Protein AF-A0A9E3B9V1-F1 (afdb_monomer_lite)

Secondary structure (DSSP, 8-state):
------------------------EEEEEETTEEE---S-EEEEEETTEEEEEESSSSSEEEEEE----STT----SEEEEEEE-TTS-EEEE-TT-TT---EEEEE--SSTT-SS-EEEEEEEEEEEEE--SSPPTTPPPPTT-S-SS-PEEEEEEEEEE-

Structure (mmCIF, N/CA/C/O backbone):
data_AF-A0A9E3B9V1-F1
#
_entry.id   AF-A0A9E3B9V1-F1
#
loop_
_atom_site.group_PDB
_atom_site.id
_atom_site.type_symbol
_atom_site.label_atom_id
_atom_site.label_alt_id
_atom_site.label_comp_id
_atom_site.label_asym_id
_atom_site.label_entity_id
_atom_site.label_seq_id
_atom_site.pdbx_PDB_ins_code
_atom_site.Cartn_x
_atom_site.Cartn_y
_atom_site.Cartn_z
_atom_site.occupancy
_atom_site.B_iso_or_equiv
_atom_site.auth_seq_id
_atom_site.auth_comp_id
_atom_site.auth_asym_id
_atom_site.auth_atom_id
_atom_site.pdbx_PDB_model_num
ATOM 1 N N . MET A 1 1 ? 15.217 -74.408 9.617 1.00 38.72 1 MET A N 1
ATOM 2 C CA . MET A 1 1 ? 15.438 -73.005 10.036 1.00 38.72 1 MET A CA 1
ATOM 3 C C . MET A 1 1 ? 15.925 -72.216 8.822 1.00 38.72 1 MET A C 1
ATOM 5 O O . MET A 1 1 ? 17.067 -72.393 8.426 1.00 38.72 1 MET A O 1
ATOM 9 N N . LYS A 1 2 ? 15.053 -71.444 8.160 1.00 37.12 2 LYS A N 1
ATOM 10 C CA . LYS A 1 2 ? 15.403 -70.597 7.002 1.00 37.12 2 LYS A CA 1
ATOM 11 C C . LYS A 1 2 ? 15.385 -69.138 7.465 1.00 37.12 2 LYS A C 1
ATOM 13 O O . LYS A 1 2 ? 14.356 -68.678 7.946 1.00 37.12 2 LYS A O 1
ATOM 18 N N . ARG A 1 3 ? 16.528 -68.451 7.385 1.00 41.88 3 ARG A N 1
ATOM 19 C CA . ARG A 1 3 ? 16.660 -67.017 7.682 1.00 41.88 3 ARG A CA 1
ATOM 20 C C . ARG A 1 3 ? 16.348 -66.246 6.399 1.00 41.88 3 ARG A C 1
ATOM 22 O O . ARG A 1 3 ? 17.140 -66.294 5.464 1.00 41.88 3 ARG A O 1
ATOM 29 N N . SER A 1 4 ? 15.192 -65.594 6.343 1.00 41.28 4 SER A N 1
ATOM 30 C CA . SER A 1 4 ? 14.836 -64.695 5.243 1.00 41.28 4 SER A CA 1
ATOM 31 C C . SER A 1 4 ? 15.492 -63.338 5.484 1.00 41.28 4 SER A C 1
ATOM 33 O O . SER A 1 4 ? 15.201 -62.676 6.477 1.00 41.28 4 SER A O 1
ATOM 35 N N . ALA A 1 5 ? 16.410 -62.952 4.600 1.00 45.19 5 ALA A N 1
ATOM 36 C CA . ALA A 1 5 ? 17.001 -61.623 4.584 1.00 45.19 5 ALA A CA 1
ATOM 37 C C . ALA A 1 5 ? 15.991 -60.629 3.993 1.00 45.19 5 ALA A C 1
ATOM 39 O O . ALA A 1 5 ? 15.489 -60.832 2.889 1.00 45.19 5 ALA A O 1
ATOM 40 N N . VAL A 1 6 ? 15.689 -59.567 4.737 1.00 39.94 6 VAL A N 1
ATOM 41 C CA . VAL A 1 6 ? 14.936 -58.415 4.234 1.00 39.94 6 VAL A CA 1
ATOM 42 C C . VAL A 1 6 ? 15.926 -57.523 3.491 1.00 39.94 6 VAL A C 1
ATOM 44 O O . VAL A 1 6 ? 16.864 -57.004 4.092 1.00 39.94 6 VAL A O 1
ATOM 47 N N . VAL A 1 7 ? 15.743 -57.370 2.181 1.00 40.56 7 VAL A N 1
ATOM 48 C CA . VAL A 1 7 ? 16.488 -56.397 1.374 1.00 40.56 7 VAL A CA 1
ATOM 49 C C . VAL A 1 7 ? 15.718 -55.080 1.429 1.00 40.56 7 VAL A C 1
ATOM 51 O O . VAL A 1 7 ? 14.635 -54.967 0.860 1.00 40.56 7 VAL A O 1
ATOM 54 N N . LEU A 1 8 ? 16.259 -54.092 2.146 1.00 35.44 8 LEU A N 1
ATOM 55 C CA . LEU A 1 8 ? 15.789 -52.709 2.088 1.00 35.44 8 LEU A CA 1
ATOM 56 C C . LEU A 1 8 ? 16.240 -52.111 0.747 1.00 35.44 8 LEU A C 1
ATOM 58 O O . LEU A 1 8 ? 17.414 -51.792 0.567 1.00 35.44 8 LEU A O 1
ATOM 62 N N . ALA A 1 9 ? 15.318 -51.976 -0.204 1.00 44.97 9 ALA A N 1
ATOM 63 C CA . ALA A 1 9 ? 15.543 -51.170 -1.396 1.00 44.97 9 ALA A CA 1
ATOM 64 C C . ALA A 1 9 ? 15.347 -49.693 -1.021 1.00 44.97 9 ALA A C 1
ATOM 66 O O . ALA A 1 9 ? 14.230 -49.258 -0.743 1.00 44.97 9 ALA A O 1
ATOM 67 N N . ALA A 1 10 ? 16.438 -48.928 -0.971 1.00 44.25 10 ALA A N 1
ATOM 68 C CA . ALA A 1 10 ? 16.382 -47.482 -0.806 1.00 44.25 1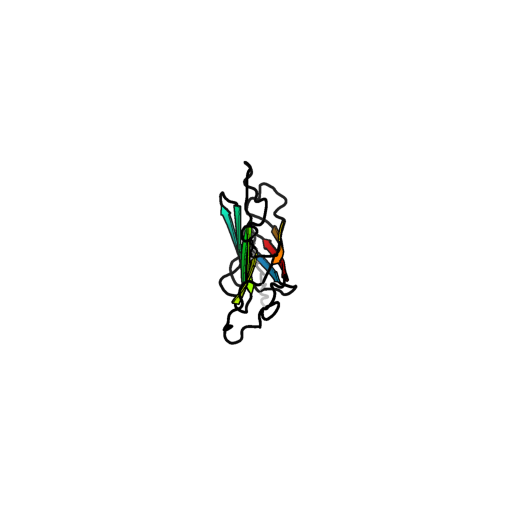0 ALA A CA 1
ATOM 69 C C . ALA A 1 10 ? 15.808 -46.861 -2.088 1.00 44.25 10 ALA A C 1
ATOM 71 O O . ALA A 1 10 ? 16.473 -46.828 -3.122 1.00 44.25 10 ALA A O 1
ATOM 72 N N . ALA A 1 11 ? 14.561 -46.394 -2.030 1.00 45.12 11 ALA A N 1
ATOM 73 C CA . ALA A 1 11 ? 13.989 -45.571 -3.083 1.00 45.12 11 ALA A CA 1
ATOM 74 C C . ALA A 1 11 ? 14.693 -44.209 -3.057 1.00 45.12 11 ALA A C 1
ATOM 76 O O . ALA A 1 11 ? 14.497 -43.410 -2.141 1.00 45.12 11 ALA A O 1
ATOM 77 N N . THR A 1 12 ? 15.541 -43.948 -4.047 1.00 45.59 12 THR A N 1
ATOM 78 C CA . THR A 1 12 ? 16.071 -42.612 -4.303 1.00 45.59 12 THR A CA 1
ATOM 79 C C . THR A 1 12 ? 14.927 -41.750 -4.826 1.00 45.59 12 THR A C 1
ATOM 81 O O . THR A 1 12 ? 14.575 -41.783 -6.005 1.00 45.59 12 THR A O 1
ATOM 84 N N . ALA A 1 13 ? 14.292 -41.003 -3.923 1.00 44.56 13 ALA A N 1
ATOM 85 C CA . ALA A 1 13 ? 13.372 -39.948 -4.303 1.00 44.56 13 ALA A CA 1
ATOM 86 C C . ALA A 1 13 ? 14.174 -38.885 -5.062 1.00 44.56 13 ALA A C 1
ATOM 88 O O . ALA A 1 13 ? 14.992 -38.170 -4.483 1.00 44.56 13 ALA A O 1
ATOM 89 N N . TRP A 1 14 ? 13.966 -38.814 -6.374 1.00 38.12 14 TRP A N 1
ATOM 90 C CA . TRP A 1 14 ? 14.408 -37.684 -7.172 1.00 38.12 14 TRP A CA 1
ATOM 91 C C . TRP A 1 14 ? 13.607 -36.479 -6.694 1.00 38.12 14 TRP A C 1
ATOM 93 O O . TRP A 1 14 ? 12.431 -36.333 -7.025 1.00 38.12 14 TRP A O 1
ATOM 103 N N . VAL A 1 15 ? 14.231 -35.638 -5.871 1.00 48.44 15 VAL A N 1
ATOM 104 C CA . VAL A 1 15 ? 13.736 -34.287 -5.631 1.00 48.44 15 VAL A CA 1
ATOM 105 C C . VAL A 1 15 ? 13.928 -33.558 -6.952 1.00 48.44 15 VAL A C 1
ATOM 107 O O . VAL A 1 15 ? 14.996 -33.028 -7.247 1.00 48.44 15 VAL A O 1
ATOM 110 N N . ILE A 1 16 ? 12.899 -33.604 -7.794 1.00 48.31 16 ILE A N 1
ATOM 111 C CA . ILE A 1 16 ? 12.757 -32.659 -8.887 1.00 48.31 16 ILE A CA 1
ATOM 112 C C . ILE A 1 16 ? 12.585 -31.324 -8.170 1.00 48.31 16 ILE A C 1
ATOM 114 O O . ILE A 1 16 ? 11.520 -31.043 -7.623 1.00 48.31 16 ILE A O 1
ATOM 118 N N . GLY A 1 17 ? 13.670 -30.557 -8.064 1.00 38.03 17 GLY A N 1
ATOM 119 C CA . GLY A 1 17 ? 13.604 -29.171 -7.640 1.00 38.03 17 GLY A CA 1
ATOM 120 C C . GLY A 1 17 ? 12.769 -28.443 -8.675 1.00 38.03 17 GLY A C 1
ATOM 121 O O . GLY A 1 17 ? 13.301 -27.985 -9.684 1.00 38.03 17 GLY A O 1
ATOM 122 N N . ALA A 1 18 ? 11.452 -28.392 -8.461 1.00 41.78 18 ALA A N 1
ATOM 123 C CA . ALA A 1 18 ? 10.641 -27.375 -9.092 1.00 41.78 18 ALA A CA 1
ATOM 124 C C . ALA A 1 18 ? 11.366 -26.054 -8.805 1.00 41.78 18 ALA A C 1
ATOM 126 O O . ALA A 1 18 ? 11.748 -25.839 -7.646 1.00 41.78 18 ALA A O 1
ATOM 127 N N . PRO A 1 19 ? 11.639 -25.210 -9.816 1.00 38.16 19 PRO A N 1
ATOM 128 C CA . PRO A 1 19 ? 12.102 -23.868 -9.522 1.00 38.16 19 PRO A CA 1
ATOM 129 C C . PRO A 1 19 ? 11.094 -23.309 -8.521 1.00 38.16 19 PRO A C 1
ATOM 131 O O . PRO A 1 19 ? 9.890 -23.358 -8.777 1.00 38.16 19 PRO A O 1
ATOM 134 N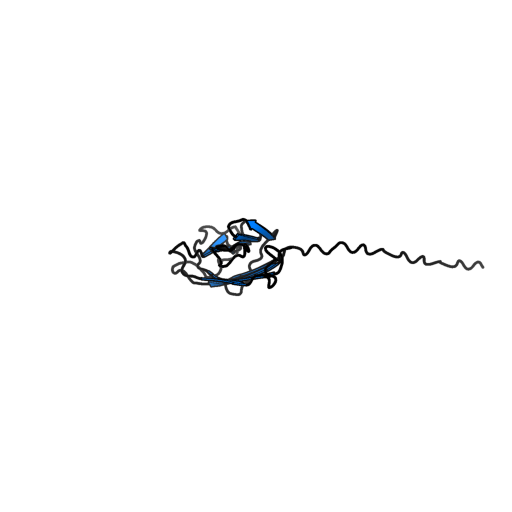 N . LEU A 1 20 ? 11.576 -22.921 -7.339 1.00 43.06 20 LEU A N 1
ATOM 135 C CA . LEU A 1 20 ? 10.771 -22.233 -6.344 1.00 43.06 20 LEU A CA 1
ATOM 136 C C . LEU A 1 20 ? 10.205 -21.009 -7.059 1.00 43.06 20 LEU A C 1
ATOM 138 O O . LEU A 1 20 ? 10.904 -20.014 -7.232 1.00 43.06 20 LEU A O 1
ATOM 142 N N . ALA A 1 21 ? 8.973 -21.111 -7.553 1.00 44.03 21 ALA A N 1
ATOM 143 C CA . ALA A 1 21 ? 8.199 -19.945 -7.907 1.00 44.03 21 ALA A CA 1
ATOM 144 C C . ALA A 1 21 ? 8.134 -19.146 -6.606 1.00 44.03 21 ALA A C 1
ATOM 146 O O . ALA A 1 21 ? 7.573 -19.636 -5.623 1.00 44.03 21 ALA A O 1
ATOM 147 N N . HIS A 1 22 ? 8.816 -18.002 -6.553 1.00 53.34 22 HIS A N 1
ATOM 148 C CA . HIS A 1 22 ? 8.735 -17.108 -5.407 1.00 53.34 22 HIS A CA 1
ATOM 149 C C . HIS A 1 22 ? 7.262 -16.731 -5.270 1.00 53.34 22 HIS A C 1
ATOM 151 O O . HIS A 1 22 ? 6.735 -15.985 -6.086 1.00 53.34 22 HIS A O 1
ATOM 157 N N . ALA A 1 23 ? 6.552 -17.341 -4.322 1.00 66.38 23 ALA A N 1
ATOM 158 C CA . ALA A 1 23 ? 5.140 -17.057 -4.140 1.00 66.38 23 ALA A CA 1
ATOM 159 C C . ALA A 1 23 ? 4.999 -15.568 -3.813 1.00 66.38 23 ALA A C 1
ATOM 161 O O . ALA A 1 23 ? 5.689 -15.072 -2.921 1.00 66.38 23 ALA A O 1
ATOM 162 N N . ALA A 1 24 ? 4.133 -14.864 -4.544 1.00 81.62 24 ALA A N 1
ATOM 163 C CA . ALA A 1 24 ? 3.823 -13.481 -4.230 1.00 81.62 24 ALA A CA 1
ATOM 164 C C . ALA A 1 24 ? 3.313 -13.404 -2.782 1.00 81.62 24 ALA A C 1
ATOM 166 O O . ALA A 1 24 ? 2.473 -14.211 -2.372 1.00 81.62 24 ALA A O 1
ATOM 167 N N . SER A 1 25 ? 3.835 -12.468 -1.996 1.00 86.81 25 SER A N 1
ATOM 168 C CA . SER A 1 25 ? 3.506 -12.345 -0.572 1.00 86.81 25 SER A CA 1
ATOM 169 C C . SER A 1 25 ? 3.447 -10.889 -0.164 1.00 86.81 25 SER A C 1
ATOM 171 O O . SER A 1 25 ? 4.233 -10.096 -0.675 1.00 86.81 25 SER A O 1
ATOM 173 N N . ALA A 1 26 ? 2.583 -10.545 0.785 1.00 89.50 26 ALA A N 1
ATOM 174 C CA . ALA A 1 26 ? 2.546 -9.207 1.340 1.00 89.50 26 ALA A CA 1
ATOM 175 C C . ALA A 1 26 ? 2.141 -9.212 2.812 1.00 89.50 26 ALA A C 1
ATOM 177 O O . ALA A 1 26 ? 1.342 -10.041 3.250 1.00 89.50 26 ALA A O 1
ATOM 178 N N . THR A 1 27 ? 2.680 -8.258 3.557 1.00 91.88 27 THR A N 1
ATOM 179 C CA . THR A 1 27 ? 2.268 -7.917 4.913 1.00 91.88 27 THR A CA 1
ATOM 180 C C . THR A 1 27 ? 1.886 -6.452 4.945 1.00 91.88 27 THR A C 1
ATOM 182 O O . THR A 1 27 ? 2.632 -5.606 4.456 1.00 91.88 27 THR A O 1
ATOM 185 N N . VAL A 1 28 ? 0.732 -6.153 5.533 1.00 93.44 28 VAL A N 1
ATOM 186 C CA . VAL A 1 28 ? 0.216 -4.791 5.662 1.00 93.44 28 VAL A CA 1
ATOM 187 C C . VAL A 1 28 ? 0.041 -4.500 7.138 1.00 93.44 28 VAL A C 1
ATOM 189 O O . VAL A 1 28 ? -0.616 -5.251 7.852 1.00 93.44 28 VAL A O 1
ATOM 192 N N . THR A 1 29 ? 0.605 -3.397 7.607 1.00 93.31 29 THR A N 1
ATOM 193 C CA . THR A 1 29 ? 0.383 -2.904 8.960 1.00 93.31 29 THR A CA 1
ATOM 194 C C . THR A 1 29 ? -0.163 -1.488 8.925 1.00 93.31 29 THR A C 1
ATOM 196 O O . THR A 1 29 ? 0.282 -0.642 8.149 1.00 93.31 29 THR A O 1
ATOM 199 N N . LEU A 1 30 ? -1.137 -1.232 9.789 1.00 92.31 30 LEU A N 1
ATOM 200 C CA . LEU A 1 30 ? -1.762 0.065 9.975 1.00 92.31 30 LEU A CA 1
ATOM 201 C C . LEU A 1 30 ? -1.766 0.386 11.464 1.00 92.31 30 LEU A C 1
ATOM 203 O O . LEU A 1 30 ? -2.255 -0.392 12.281 1.00 92.31 30 LEU A O 1
ATOM 207 N N . ASN A 1 31 ? -1.187 1.525 11.829 1.00 91.56 31 ASN A N 1
ATOM 208 C CA . ASN A 1 31 ? -1.010 1.945 13.215 1.00 91.56 31 ASN A CA 1
ATOM 209 C C . ASN A 1 31 ? -0.343 0.866 14.101 1.00 91.56 31 ASN A C 1
ATOM 211 O O . ASN A 1 31 ? -0.711 0.671 15.258 1.00 91.56 31 ASN A O 1
ATOM 215 N N . GLY A 1 32 ? 0.607 0.117 13.528 1.00 88.75 32 GLY A N 1
ATOM 216 C CA . GLY A 1 32 ? 1.294 -0.997 14.192 1.00 88.75 32 GLY A CA 1
ATOM 217 C C . GLY A 1 32 ? 0.474 -2.286 14.325 1.00 88.75 32 GLY A C 1
ATOM 218 O O . GLY A 1 32 ? 0.962 -3.252 14.910 1.00 88.75 32 GLY A O 1
ATOM 219 N N . GLN A 1 33 ? -0.750 -2.334 13.794 1.00 90.38 33 GLN A N 1
ATOM 220 C CA . GLN A 1 33 ? -1.576 -3.539 13.759 1.00 90.38 33 GLN A CA 1
ATOM 221 C C . GLN A 1 33 ? -1.507 -4.203 12.388 1.00 90.38 33 GLN A C 1
ATOM 223 O O . GLN A 1 33 ? -1.627 -3.534 11.367 1.00 90.38 33 GLN A O 1
ATOM 228 N N . ASN A 1 34 ? -1.334 -5.524 12.364 1.00 90.31 34 ASN A N 1
ATOM 229 C CA . ASN A 1 34 ? -1.368 -6.291 11.125 1.00 90.31 34 ASN A CA 1
ATOM 230 C C . ASN A 1 34 ? -2.790 -6.303 10.546 1.00 90.31 34 ASN A C 1
ATOM 232 O O . ASN A 1 34 ? -3.730 -6.707 11.234 1.00 90.31 34 ASN A O 1
ATOM 236 N N . ILE A 1 35 ? -2.922 -5.906 9.285 1.00 88.81 35 ILE A N 1
ATOM 237 C CA . ILE A 1 35 ? -4.126 -6.093 8.485 1.00 88.81 35 ILE A C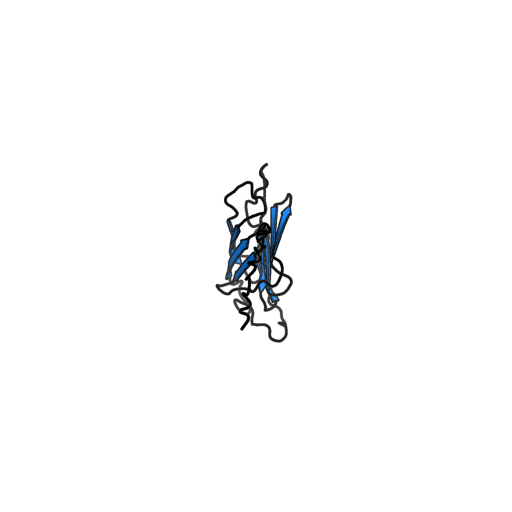A 1
ATOM 238 C C . ILE A 1 35 ? -3.956 -7.426 7.761 1.00 88.81 35 ILE A C 1
ATOM 240 O O . ILE A 1 35 ? -3.084 -7.537 6.895 1.00 88.81 35 ILE A O 1
ATOM 244 N N . PRO A 1 36 ? -4.736 -8.462 8.109 1.00 83.19 36 PRO A N 1
ATOM 245 C CA . PRO A 1 36 ? -4.645 -9.730 7.410 1.00 83.19 36 PRO A CA 1
ATOM 246 C C . PRO A 1 36 ? -5.181 -9.541 5.992 1.00 83.19 36 PRO A C 1
ATOM 248 O O . PRO A 1 36 ? -6.391 -9.528 5.774 1.00 83.19 36 PRO A O 1
ATOM 251 N N . VAL A 1 37 ? -4.264 -9.371 5.041 1.00 80.12 37 VAL A N 1
ATOM 252 C CA . VAL A 1 37 ? -4.600 -9.347 3.622 1.00 80.12 37 VAL A CA 1
ATOM 253 C C . VAL A 1 37 ? -4.944 -10.762 3.179 1.00 80.12 37 VAL A C 1
ATOM 255 O O . VAL A 1 37 ? -4.087 -11.644 3.110 1.00 80.12 37 VAL A O 1
ATOM 258 N N . ASN A 1 38 ? -6.234 -11.009 2.963 1.00 66.75 38 ASN A N 1
ATOM 259 C CA . ASN A 1 38 ? -6.728 -12.325 2.578 1.00 66.75 38 ASN A CA 1
ATOM 260 C C . ASN A 1 38 ? -6.710 -12.443 1.056 1.00 66.75 38 ASN A C 1
ATOM 262 O O . ASN A 1 38 ? -7.458 -11.745 0.380 1.00 66.75 38 ASN A O 1
ATOM 266 N N . GLY A 1 39 ? -5.912 -13.359 0.506 1.00 69.00 39 GLY A N 1
ATOM 267 C CA . GLY A 1 39 ? -6.000 -13.727 -0.908 1.00 69.00 39 GLY A CA 1
ATOM 268 C C . GLY A 1 39 ? -4.676 -13.657 -1.658 1.00 69.00 39 GLY A C 1
ATOM 269 O O . GLY A 1 39 ? -3.606 -13.849 -1.084 1.00 69.00 39 GLY A O 1
ATOM 270 N N . GLN A 1 40 ? -4.769 -13.461 -2.973 1.00 82.38 40 GLN A N 1
ATOM 271 C CA . GLN A 1 40 ? -3.600 -13.371 -3.838 1.00 82.38 40 GLN A CA 1
ATOM 272 C C . GLN A 1 40 ? -2.961 -11.986 -3.745 1.00 82.38 40 GLN A C 1
ATOM 274 O O . GLN A 1 40 ? -3.647 -10.975 -3.597 1.00 82.38 40 GLN A O 1
ATOM 279 N N . VAL A 1 41 ? -1.636 -11.965 -3.860 1.00 85.81 41 VAL A N 1
ATOM 280 C CA . VAL A 1 41 ? -0.880 -10.753 -4.159 1.00 85.81 41 VAL A CA 1
ATOM 281 C C . VAL A 1 41 ? -0.656 -10.730 -5.663 1.00 85.81 41 VAL A C 1
ATOM 283 O O . VAL A 1 41 ? -0.101 -11.678 -6.223 1.00 85.81 41 VAL A O 1
ATOM 286 N N . SER A 1 42 ? -1.128 -9.672 -6.311 1.00 86.44 42 SER A N 1
ATOM 287 C CA . SER A 1 42 ? -0.969 -9.434 -7.740 1.00 86.44 42 SER A CA 1
ATOM 288 C C . SER A 1 42 ? -0.073 -8.223 -7.947 1.00 86.44 42 SER A C 1
ATOM 290 O O . SER A 1 42 ? -0.281 -7.164 -7.354 1.00 86.44 42 SER A O 1
ATOM 292 N N . CYS A 1 43 ? 0.938 -8.394 -8.789 1.00 84.56 43 CYS A N 1
ATOM 293 C CA . CYS A 1 43 ? 1.880 -7.351 -9.151 1.00 84.56 43 CYS A CA 1
ATOM 294 C C . CYS A 1 43 ? 1.804 -7.171 -10.663 1.00 84.56 43 CYS A C 1
ATOM 296 O O . CYS A 1 43 ? 2.054 -8.119 -11.410 1.00 84.56 43 CYS A O 1
ATOM 298 N N . ALA A 1 44 ? 1.443 -5.976 -11.122 1.00 81.69 44 ALA A N 1
ATOM 299 C CA . ALA A 1 44 ? 1.315 -5.691 -12.545 1.00 81.69 44 ALA A CA 1
ATOM 300 C C . ALA A 1 44 ? 2.093 -4.430 -12.912 1.00 81.69 44 ALA A C 1
ATOM 302 O O . ALA A 1 44 ? 1.990 -3.395 -12.255 1.00 81.69 44 ALA A O 1
ATOM 303 N N . THR A 1 45 ? 2.868 -4.519 -13.990 1.00 77.00 45 THR A N 1
ATOM 304 C CA . THR A 1 45 ? 3.560 -3.369 -14.574 1.00 77.00 45 THR A CA 1
ATOM 305 C C . THR A 1 45 ? 2.831 -2.937 -15.835 1.00 77.00 45 THR A C 1
ATOM 307 O O . THR A 1 45 ? 2.484 -3.751 -16.690 1.00 77.00 45 THR A O 1
ATOM 310 N N . THR A 1 46 ? 2.610 -1.636 -15.946 1.00 71.00 46 THR A N 1
ATOM 311 C CA . THR A 1 46 ? 2.030 -0.953 -17.101 1.00 71.00 46 THR A CA 1
ATOM 312 C C . THR A 1 46 ? 3.006 0.114 -17.591 1.00 71.00 46 THR A C 1
ATOM 314 O O . THR A 1 46 ? 3.976 0.446 -16.910 1.00 71.00 46 THR A O 1
ATOM 317 N N . GLU A 1 47 ? 2.746 0.710 -18.755 1.00 66.56 47 GLU A N 1
ATOM 318 C CA . GLU A 1 47 ? 3.555 1.834 -19.251 1.00 66.56 47 GLU A CA 1
ATOM 319 C C . GLU A 1 47 ? 3.557 3.038 -18.290 1.00 66.56 47 GLU A C 1
ATOM 321 O O . GLU A 1 47 ? 4.536 3.781 -18.235 1.00 66.56 47 GLU A O 1
ATOM 326 N N . ALA A 1 48 ? 2.485 3.209 -17.508 1.00 65.19 48 ALA A N 1
ATOM 327 C CA . ALA A 1 48 ? 2.318 4.310 -16.562 1.00 65.19 48 ALA A CA 1
ATOM 328 C C . ALA A 1 48 ? 3.001 4.066 -15.201 1.00 65.19 48 ALA A C 1
ATOM 330 O O . ALA A 1 48 ? 3.211 5.016 -14.441 1.00 65.19 48 ALA A O 1
ATOM 331 N N . GLY A 1 49 ? 3.359 2.818 -14.883 1.00 76.94 49 GLY A N 1
ATOM 332 C CA . GLY A 1 49 ? 3.939 2.457 -13.592 1.00 76.94 49 GLY A CA 1
ATOM 333 C C . GLY A 1 49 ? 3.596 1.039 -13.146 1.00 76.94 49 GLY A C 1
ATOM 334 O O . GLY A 1 49 ? 3.369 0.145 -13.956 1.00 76.94 49 GLY A O 1
ATOM 335 N N . PHE A 1 50 ? 3.566 0.836 -11.838 1.00 82.81 50 PHE A N 1
ATOM 336 C CA . PHE A 1 50 ? 3.432 -0.461 -11.190 1.00 82.81 50 PHE A CA 1
ATOM 337 C C . PHE A 1 50 ? 2.277 -0.453 -10.190 1.00 82.81 50 PHE A C 1
ATOM 339 O O . PHE A 1 50 ? 2.105 0.512 -9.444 1.00 82.81 50 PHE A O 1
ATOM 346 N N . THR A 1 51 ? 1.502 -1.532 -10.162 1.00 86.31 51 THR A N 1
ATOM 347 C CA . THR A 1 51 ? 0.384 -1.714 -9.234 1.00 86.31 51 THR A CA 1
ATOM 348 C C . THR A 1 51 ? 0.586 -2.968 -8.396 1.00 86.31 51 THR A C 1
ATOM 350 O O . THR A 1 51 ? 0.891 -4.035 -8.937 1.00 86.31 51 THR A O 1
ATOM 353 N N . LEU A 1 52 ? 0.371 -2.835 -7.088 1.00 88.31 52 LEU A N 1
ATOM 354 C CA . LEU A 1 52 ? 0.307 -3.931 -6.125 1.00 88.31 52 LEU A CA 1
ATOM 355 C C . LEU A 1 52 ? -1.124 -4.041 -5.611 1.00 88.31 52 LEU A C 1
ATOM 357 O O . LEU A 1 52 ? -1.631 -3.111 -4.982 1.00 88.31 52 LEU A O 1
ATOM 361 N N . GLU A 1 53 ? -1.737 -5.192 -5.826 1.00 90.75 53 GLU A N 1
ATOM 362 C CA . GLU A 1 53 ? -3.039 -5.545 -5.271 1.00 90.75 53 GLU A CA 1
ATOM 363 C C . GLU A 1 53 ? -2.854 -6.701 -4.287 1.00 90.75 53 GLU A C 1
ATOM 365 O O . GLU A 1 53 ? -2.208 -7.704 -4.598 1.00 90.75 53 GLU A O 1
ATOM 370 N N . MET A 1 54 ? -3.377 -6.543 -3.075 1.00 89.56 54 MET A N 1
ATOM 371 C CA . MET A 1 54 ? -3.237 -7.499 -1.981 1.00 89.56 54 MET A CA 1
ATOM 372 C C . MET A 1 54 ? -4.618 -7.823 -1.426 1.00 89.56 54 MET A C 1
ATOM 374 O O . MET A 1 54 ? -5.214 -7.008 -0.721 1.00 89.56 54 MET A O 1
ATOM 378 N N . GLY A 1 55 ? -5.099 -9.030 -1.713 1.00 83.88 55 GLY A N 1
ATOM 379 C CA . GLY A 1 55 ? -6.415 -9.492 -1.281 1.00 83.88 55 GLY A CA 1
ATOM 380 C C . GLY A 1 55 ? -7.591 -8.862 -2.033 1.00 83.88 55 GLY A C 1
ATOM 381 O O . GLY A 1 55 ? -7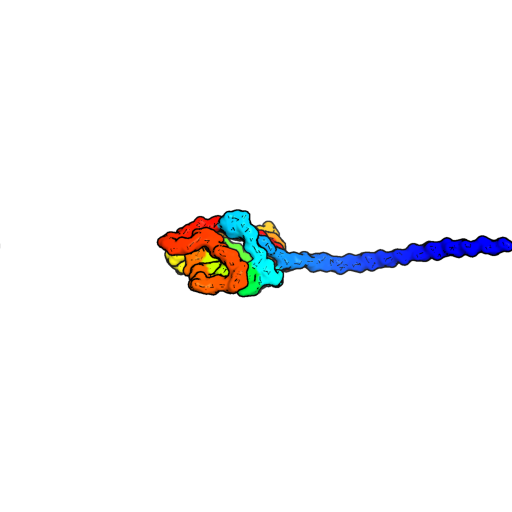.406 -8.159 -3.021 1.00 83.88 55 GLY A O 1
ATOM 382 N N . HIS A 1 56 ? -8.810 -9.159 -1.578 1.00 71.50 56 HIS A N 1
ATOM 383 C CA . HIS A 1 56 ? -10.065 -8.671 -2.162 1.00 71.50 56 HIS A CA 1
ATOM 384 C C . HIS A 1 56 ? -11.030 -8.255 -1.042 1.00 71.50 56 HIS A C 1
ATOM 386 O O . HIS A 1 56 ? -11.070 -8.911 -0.003 1.00 71.50 56 HIS A O 1
ATOM 392 N N . ASP A 1 57 ? -11.800 -7.185 -1.251 1.00 76.69 57 ASP A N 1
ATOM 393 C CA . ASP A 1 57 ? -12.778 -6.645 -0.292 1.00 76.69 57 ASP A CA 1
ATOM 394 C C . ASP A 1 57 ? -12.177 -6.234 1.076 1.00 76.69 57 ASP A C 1
ATOM 396 O O . ASP A 1 57 ? -11.266 -5.401 1.136 1.00 76.69 57 ASP A O 1
ATOM 400 N N . ALA A 1 58 ? -12.714 -6.770 2.181 1.00 76.94 58 ALA A N 1
ATOM 401 C CA . ALA A 1 58 ? -12.310 -6.474 3.553 1.00 76.94 58 ALA A CA 1
ATOM 402 C C . ALA A 1 58 ? -10.963 -7.126 3.891 1.00 76.94 58 ALA A C 1
ATOM 404 O O . ALA A 1 58 ? -10.765 -8.326 3.678 1.00 76.94 58 ALA A O 1
ATOM 405 N N . GLY A 1 59 ? -10.044 -6.360 4.482 1.00 85.25 59 GLY A N 1
ATOM 406 C CA . GLY A 1 59 ? -8.664 -6.820 4.647 1.00 85.25 59 GLY A CA 1
ATOM 407 C C . GLY A 1 59 ? -7.958 -6.899 3.296 1.00 85.25 59 GLY A C 1
ATOM 408 O O . GLY A 1 59 ? -7.518 -7.969 2.876 1.00 85.25 59 GLY A O 1
ATOM 409 N N . SER A 1 60 ? -7.869 -5.762 2.611 1.00 90.12 60 SER A N 1
ATOM 410 C CA . SER A 1 60 ? -7.156 -5.626 1.343 1.00 90.12 60 SER A CA 1
ATOM 411 C C . SER A 1 60 ? -6.306 -4.361 1.322 1.00 90.12 60 SER A C 1
ATOM 413 O O . SER A 1 60 ? -6.475 -3.446 2.134 1.00 90.12 60 SER A O 1
ATOM 415 N N . ALA A 1 61 ? -5.352 -4.318 0.402 1.00 92.56 61 ALA A N 1
ATOM 416 C CA . ALA A 1 61 ? -4.583 -3.119 0.128 1.00 92.56 61 ALA A CA 1
ATOM 417 C C . ALA A 1 61 ? -4.296 -2.990 -1.368 1.00 92.56 61 ALA A C 1
ATOM 419 O O . ALA A 1 61 ? -4.047 -3.973 -2.065 1.00 92.56 61 ALA A O 1
ATOM 420 N N . TRP A 1 62 ? -4.296 -1.749 -1.838 1.00 92.75 62 TRP A N 1
ATOM 421 C CA . TRP A 1 62 ? -3.987 -1.373 -3.207 1.00 92.75 62 TRP A CA 1
ATOM 422 C C . TRP A 1 62 ? -2.943 -0.265 -3.198 1.00 92.75 62 TRP A C 1
ATOM 424 O O . TRP A 1 62 ? -3.114 0.761 -2.534 1.00 92.75 62 TRP A O 1
ATOM 434 N N . VAL A 1 63 ? -1.858 -0.455 -3.943 1.00 91.81 63 VAL A N 1
ATOM 435 C CA . VAL A 1 63 ? -0.796 0.542 -4.084 1.00 91.81 63 VAL A CA 1
ATOM 436 C C . VAL A 1 63 ? -0.510 0.771 -5.554 1.00 91.81 63 VAL A C 1
ATOM 438 O O . VAL A 1 63 ? -0.271 -0.167 -6.310 1.00 91.81 63 VAL A O 1
ATOM 441 N N . GLU A 1 64 ? -0.466 2.039 -5.940 1.00 90.31 64 GLU A N 1
ATOM 442 C CA . GLU A 1 64 ? -0.016 2.467 -7.259 1.00 90.31 64 GLU A CA 1
ATOM 443 C C . GLU A 1 64 ? 1.289 3.234 -7.097 1.00 90.31 64 GLU A C 1
ATOM 445 O O . GLU A 1 64 ? 1.393 4.158 -6.284 1.00 90.31 64 GLU A O 1
ATOM 450 N N . ILE A 1 65 ? 2.291 2.848 -7.876 1.00 86.12 65 ILE A N 1
ATOM 451 C CA . ILE A 1 65 ? 3.595 3.497 -7.925 1.00 86.12 65 ILE A CA 1
ATOM 452 C C . ILE A 1 65 ? 3.800 3.969 -9.363 1.00 86.12 65 ILE A C 1
ATOM 454 O O . ILE A 1 65 ? 3.951 3.153 -10.272 1.00 86.12 65 ILE A O 1
ATOM 458 N N . GLY A 1 66 ? 3.801 5.282 -9.596 1.00 74.06 66 GLY A N 1
ATOM 459 C CA . GLY A 1 66 ? 3.861 5.833 -10.946 1.00 74.06 66 GLY A CA 1
ATOM 460 C C . GLY A 1 66 ? 4.249 7.309 -11.035 1.00 74.06 66 GLY A C 1
ATOM 461 O O . GLY A 1 66 ? 3.651 8.189 -10.446 1.00 74.06 66 GLY A O 1
ATOM 462 N N . ASN A 1 67 ? 5.274 7.593 -11.822 1.00 60.00 67 ASN A N 1
ATOM 463 C CA . ASN A 1 67 ? 5.300 8.688 -12.796 1.00 60.00 67 ASN A CA 1
ATOM 464 C C . ASN A 1 67 ? 6.681 8.611 -13.440 1.00 60.00 67 ASN A C 1
ATOM 466 O O . ASN A 1 67 ? 7.667 9.101 -12.888 1.00 60.00 67 ASN A O 1
ATOM 470 N N . SER A 1 68 ? 6.768 7.893 -14.560 1.00 50.72 68 SER A N 1
ATOM 471 C CA . SER A 1 68 ? 8.032 7.653 -15.257 1.00 50.72 68 SER A CA 1
ATOM 472 C C . SER A 1 68 ? 8.230 8.689 -16.373 1.00 50.72 68 SER A C 1
ATOM 474 O O . SER A 1 68 ? 7.448 8.698 -17.321 1.00 50.72 68 SER A O 1
ATOM 476 N N . PRO A 1 69 ? 9.254 9.564 -16.302 1.00 44.81 69 PRO A N 1
ATOM 477 C CA . PRO A 1 69 ? 9.664 10.401 -17.430 1.00 44.81 69 PRO A CA 1
ATOM 478 C C . PRO A 1 69 ? 10.876 9.848 -18.214 1.00 44.81 69 PRO A C 1
ATOM 480 O O . PRO A 1 69 ? 11.487 10.597 -18.973 1.00 44.81 69 PRO A O 1
ATOM 483 N N . SER A 1 70 ? 11.278 8.578 -18.053 1.00 49.41 70 SER A N 1
ATOM 484 C CA . SER A 1 70 ? 12.561 8.084 -18.594 1.00 49.41 70 SER A CA 1
ATOM 485 C C . SER A 1 70 ? 12.509 6.689 -19.231 1.00 49.41 70 SER A C 1
ATOM 487 O O . SER A 1 70 ? 11.765 5.823 -18.786 1.00 49.41 70 SER A O 1
ATOM 489 N N . TYR A 1 71 ? 13.386 6.473 -20.228 1.00 47.66 71 TYR A N 1
ATOM 490 C CA . TYR A 1 71 ? 13.593 5.249 -21.037 1.00 47.66 71 TYR A CA 1
ATOM 491 C C . TYR A 1 71 ? 13.728 3.925 -20.248 1.00 47.66 71 TYR A C 1
ATOM 493 O O . TYR A 1 71 ? 13.731 2.859 -20.855 1.00 47.66 71 TYR A O 1
ATOM 501 N N . SER A 1 72 ? 13.867 3.976 -18.920 1.00 53.84 72 SER A N 1
ATOM 502 C CA . SER A 1 72 ? 14.037 2.825 -18.029 1.00 53.84 72 SER A CA 1
ATOM 503 C C . SER A 1 72 ? 12.747 2.334 -17.358 1.00 53.84 72 SER A C 1
ATOM 505 O O . SER A 1 72 ? 12.824 1.376 -16.599 1.00 53.84 72 SER A O 1
ATOM 507 N N . HIS A 1 73 ? 11.581 2.961 -17.581 1.00 55.47 73 HIS A N 1
ATOM 508 C CA . HIS A 1 73 ? 10.279 2.526 -17.028 1.00 55.47 73 HIS A CA 1
ATOM 509 C C . HIS A 1 73 ? 10.275 2.243 -15.512 1.00 55.47 73 HIS A C 1
ATOM 511 O O . HIS A 1 73 ? 9.492 1.436 -15.013 1.00 55.47 73 HIS A O 1
ATOM 517 N N . GLN A 1 74 ? 11.156 2.896 -14.753 1.00 62.06 74 GLN A N 1
ATOM 518 C CA . GLN A 1 74 ? 11.181 2.734 -13.307 1.00 62.06 74 GLN A CA 1
ATOM 519 C C . GLN A 1 74 ? 10.106 3.624 -12.673 1.00 62.06 74 GLN A C 1
ATOM 521 O O . GLN A 1 74 ? 10.044 4.818 -13.000 1.00 62.06 74 GLN A O 1
ATOM 526 N N . PRO A 1 75 ? 9.262 3.087 -11.776 1.00 66.31 75 PRO A N 1
ATOM 527 C CA . PRO A 1 75 ? 8.409 3.908 -10.927 1.00 66.31 75 PRO A CA 1
ATOM 528 C C . PRO A 1 75 ? 9.288 4.828 -10.073 1.00 66.31 75 PRO A C 1
ATOM 530 O O . PRO A 1 75 ? 10.360 4.398 -9.650 1.00 66.31 75 PRO A O 1
ATOM 533 N N . THR A 1 76 ? 8.856 6.071 -9.829 1.00 73.12 76 THR A N 1
ATOM 534 C CA . THR A 1 76 ? 9.637 7.098 -9.098 1.00 73.12 76 THR A CA 1
ATOM 535 C C . THR A 1 76 ? 8.940 7.633 -7.847 1.00 73.12 76 THR A C 1
ATOM 537 O O . THR A 1 76 ? 9.573 8.291 -7.023 1.00 73.12 76 THR A O 1
ATOM 540 N N . ALA A 1 77 ? 7.639 7.378 -7.695 1.00 83.25 77 ALA A N 1
ATOM 541 C CA . ALA A 1 77 ? 6.830 7.873 -6.590 1.00 83.25 77 ALA A CA 1
ATOM 542 C C . ALA A 1 77 ? 5.572 7.020 -6.414 1.00 83.25 77 ALA A C 1
ATOM 544 O O . ALA A 1 77 ? 5.059 6.456 -7.378 1.00 83.25 77 ALA A O 1
ATOM 545 N N . VAL A 1 78 ? 5.049 6.973 -5.190 1.00 88.88 78 VAL A N 1
ATOM 546 C CA . VAL A 1 78 ? 3.730 6.397 -4.907 1.00 88.88 78 VAL A CA 1
ATOM 547 C C . VAL A 1 78 ? 2.655 7.391 -5.345 1.00 88.88 78 VAL A C 1
ATOM 549 O O . VAL A 1 78 ? 2.691 8.556 -4.947 1.00 88.88 78 VAL A O 1
ATOM 552 N N . THR A 1 79 ? 1.699 6.938 -6.149 1.00 89.38 79 THR A N 1
ATOM 553 C CA . THR A 1 79 ? 0.570 7.747 -6.638 1.00 89.38 79 THR A CA 1
ATOM 554 C C . THR A 1 79 ? -0.732 7.448 -5.948 1.00 89.38 79 THR A C 1
ATOM 556 O O . THR A 1 79 ? -1.638 8.268 -6.040 1.00 89.38 79 THR A O 1
ATOM 559 N N . ARG A 1 80 ? -0.851 6.304 -5.280 1.00 91.62 80 ARG A N 1
ATOM 560 C CA . ARG A 1 80 ? -2.028 5.975 -4.484 1.00 91.62 80 ARG A CA 1
ATOM 561 C C . ARG A 1 80 ? -1.689 4.890 -3.480 1.00 91.62 80 ARG A C 1
ATOM 563 O O . ARG A 1 80 ? -0.966 3.951 -3.804 1.00 91.62 80 ARG A O 1
ATOM 570 N N . VAL A 1 81 ? -2.247 5.012 -2.285 1.00 93.50 81 VAL A N 1
ATOM 571 C CA . VAL A 1 81 ? -2.321 3.928 -1.304 1.00 93.50 81 VAL A CA 1
ATOM 572 C C . VAL A 1 81 ? -3.754 3.869 -0.819 1.00 93.50 81 VAL A C 1
ATOM 574 O O . VAL A 1 81 ? -4.284 4.885 -0.377 1.00 93.50 81 VAL A O 1
ATOM 577 N N . GLN A 1 82 ? -4.359 2.693 -0.885 1.00 93.38 82 GLN A N 1
ATOM 578 C CA . GLN A 1 82 ? -5.651 2.403 -0.289 1.00 93.38 82 GLN A CA 1
ATOM 579 C C . GLN A 1 82 ? -5.499 1.158 0.585 1.00 93.38 82 GLN A C 1
ATOM 581 O O . GLN A 1 82 ? -4.943 0.154 0.146 1.00 93.38 82 GLN A O 1
ATOM 586 N N . ILE A 1 83 ? -5.964 1.231 1.826 1.00 92.50 83 ILE A N 1
ATOM 587 C CA . ILE A 1 83 ? -6.004 0.103 2.756 1.00 92.50 83 ILE A CA 1
ATOM 588 C C . ILE A 1 83 ? -7.445 -0.030 3.227 1.00 92.50 83 ILE A C 1
ATOM 590 O O . ILE A 1 83 ? -8.039 0.942 3.696 1.00 92.50 83 ILE A O 1
ATOM 594 N N . ASN A 1 84 ? -7.983 -1.235 3.120 1.00 90.56 84 ASN A N 1
ATOM 595 C CA . ASN A 1 84 ? -9.286 -1.599 3.642 1.00 90.56 84 ASN A CA 1
ATOM 596 C C . ASN A 1 84 ? -9.052 -2.545 4.817 1.00 90.56 84 ASN A C 1
ATOM 598 O O . ASN A 1 84 ? -8.497 -3.633 4.640 1.00 90.56 84 ASN A O 1
ATOM 602 N N . ASP A 1 85 ? -9.436 -2.135 6.023 1.00 87.62 85 ASP A N 1
ATOM 603 C CA . ASP A 1 85 ? -9.312 -3.010 7.188 1.00 87.62 85 ASP A CA 1
ATOM 604 C C . ASP A 1 85 ? -10.468 -4.030 7.260 1.00 87.62 85 ASP A C 1
ATOM 606 O O . ASP A 1 85 ? -11.353 -4.079 6.405 1.00 87.62 85 ASP A O 1
ATOM 610 N N . LEU A 1 86 ? -10.451 -4.891 8.280 1.00 85.00 86 LEU A N 1
ATOM 611 C CA . LEU A 1 86 ? -11.497 -5.900 8.492 1.00 85.00 86 LEU A CA 1
ATOM 612 C C . LEU A 1 86 ? -12.833 -5.324 8.984 1.00 85.00 86 LEU A C 1
ATOM 614 O O . LEU A 1 86 ? -13.800 -6.072 9.130 1.00 85.00 86 LEU A O 1
ATOM 618 N N . SER A 1 87 ? -12.876 -4.033 9.304 1.00 82.94 87 SER A N 1
ATOM 619 C CA . SER A 1 87 ? -14.097 -3.335 9.695 1.00 82.94 87 SER A CA 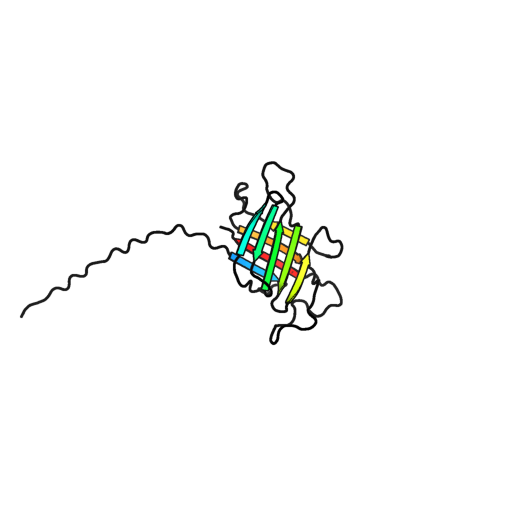1
ATOM 620 C C . SER A 1 87 ? -14.820 -2.705 8.504 1.00 82.94 87 SER A C 1
ATOM 622 O O . SER A 1 87 ? -15.846 -2.066 8.721 1.00 82.94 87 SER A O 1
ATOM 624 N N . ASP A 1 88 ? -14.297 -2.884 7.281 1.00 81.75 88 ASP A N 1
ATOM 625 C CA . ASP A 1 88 ? -14.676 -2.179 6.047 1.00 81.75 88 ASP A CA 1
ATOM 626 C C . ASP A 1 88 ? -14.366 -0.669 6.072 1.00 81.75 88 ASP A C 1
ATOM 628 O O . ASP A 1 88 ? -14.912 0.107 5.281 1.00 81.75 88 ASP A O 1
ATOM 632 N N . ALA A 1 89 ? -13.485 -0.223 6.972 1.00 86.69 89 ALA A N 1
ATOM 633 C CA . ALA A 1 89 ? -12.991 1.146 6.958 1.00 86.69 89 ALA A CA 1
ATOM 634 C C . ALA A 1 89 ? -11.928 1.321 5.869 1.00 86.69 89 ALA A C 1
ATOM 636 O O . ALA A 1 89 ? -11.038 0.479 5.704 1.00 86.69 89 ALA A O 1
ATOM 637 N N . THR A 1 90 ? -12.007 2.445 5.153 1.00 89.69 90 THR A N 1
ATOM 638 C CA . THR A 1 90 ? -11.083 2.769 4.062 1.00 89.69 90 THR A CA 1
ATOM 639 C C . THR A 1 90 ? -10.151 3.891 4.475 1.00 89.69 90 THR A C 1
ATOM 641 O O . THR A 1 90 ? -10.579 5.005 4.807 1.00 89.69 90 THR A O 1
ATOM 644 N N . TYR A 1 91 ? -8.861 3.605 4.376 1.00 90.12 91 TYR A N 1
ATOM 645 C CA . TYR A 1 91 ? -7.778 4.564 4.506 1.00 90.12 91 TYR A CA 1
ATOM 646 C C . TYR A 1 91 ? -7.229 4.804 3.114 1.00 90.12 91 TYR A C 1
ATOM 648 O O . TYR A 1 91 ? -6.873 3.850 2.425 1.00 90.12 91 TYR A O 1
ATOM 656 N N . GLU A 1 92 ? -7.171 6.057 2.686 1.00 91.62 92 GLU A N 1
ATOM 657 C CA . GLU A 1 92 ? -6.685 6.377 1.350 1.00 91.62 92 GLU A CA 1
ATOM 658 C C . GLU A 1 92 ? -5.803 7.612 1.379 1.00 91.62 92 GLU A C 1
ATOM 660 O O . GLU A 1 92 ? -6.139 8.628 1.987 1.00 91.62 92 GLU A O 1
ATOM 665 N N . TRP A 1 93 ? -4.680 7.527 0.678 1.00 91.12 93 TRP A N 1
ATOM 666 C CA . TRP A 1 93 ? -3.837 8.665 0.374 1.00 91.12 93 TRP A CA 1
ATOM 667 C C . TRP A 1 93 ? -3.567 8.728 -1.126 1.00 91.12 93 TRP A C 1
ATOM 669 O O . TRP A 1 93 ? -3.157 7.739 -1.742 1.00 91.12 93 TRP A O 1
ATOM 679 N N . GLN A 1 94 ? -3.760 9.915 -1.698 1.00 89.75 94 GLN A N 1
ATOM 680 C CA . GLN A 1 94 ? -3.450 10.204 -3.091 1.00 89.75 94 GLN A CA 1
ATOM 681 C C . GLN A 1 94 ? -2.860 11.622 -3.192 1.00 89.75 94 GLN A C 1
ATOM 683 O O . GLN A 1 94 ? -3.545 12.587 -2.856 1.00 89.75 94 GLN A O 1
ATOM 688 N N . PRO A 1 95 ? -1.627 11.812 -3.697 1.00 84.62 95 PRO A N 1
ATOM 689 C CA . PRO A 1 95 ? -0.983 13.125 -3.736 1.00 84.62 95 PRO A CA 1
ATOM 690 C C . PRO A 1 95 ? -1.724 14.132 -4.629 1.00 84.62 95 PRO A C 1
ATOM 692 O O . PRO A 1 95 ? -1.625 15.336 -4.408 1.00 84.62 95 PRO A O 1
ATOM 695 N N . SER A 1 96 ? -2.478 13.662 -5.629 1.00 79.75 96 SER A N 1
ATOM 696 C CA . SER A 1 96 ? -3.304 14.506 -6.501 1.00 79.75 96 SER A CA 1
ATOM 697 C C . SER A 1 96 ? -4.625 14.948 -5.863 1.00 79.75 96 SER A C 1
ATOM 699 O O . SER A 1 96 ? -5.231 15.907 -6.338 1.00 79.75 96 SER A O 1
ATOM 701 N N . GLN A 1 97 ? -5.086 14.276 -4.804 1.00 75.19 97 GLN A N 1
ATOM 702 C CA . GLN A 1 97 ? -6.301 14.644 -4.081 1.00 75.19 97 GLN A CA 1
ATOM 703 C C . GLN A 1 97 ? -5.908 15.502 -2.879 1.00 75.19 97 GLN A C 1
ATOM 705 O O . GLN A 1 97 ? -5.403 15.013 -1.872 1.00 75.19 97 GLN A O 1
ATOM 710 N N . GLN A 1 98 ? -6.201 16.801 -2.950 1.00 54.94 98 GLN A N 1
ATOM 711 C CA . GLN A 1 98 ? -5.935 17.770 -1.874 1.00 54.94 98 GLN A CA 1
ATOM 712 C C . GLN A 1 98 ? -6.590 17.422 -0.520 1.00 54.94 98 GLN A C 1
ATOM 714 O O . GLN A 1 98 ? -6.288 18.055 0.488 1.00 54.94 98 GLN A O 1
ATOM 719 N N . LEU A 1 99 ? -7.502 16.446 -0.498 1.00 57.22 99 LEU A N 1
ATOM 720 C CA . LEU A 1 99 ? -8.261 16.024 0.676 1.00 57.22 99 LEU A CA 1
ATOM 721 C C . LEU A 1 99 ? -7.503 15.037 1.576 1.00 57.22 99 LEU A C 1
ATOM 723 O O . LEU A 1 99 ? -7.888 14.868 2.732 1.00 57.22 99 LEU A O 1
ATOM 727 N N . THR A 1 100 ? -6.423 14.411 1.100 1.00 65.19 100 THR A N 1
ATOM 728 C CA . THR A 1 100 ? -5.667 13.439 1.898 1.00 65.19 100 THR A CA 1
ATOM 729 C C . THR A 1 100 ? -4.409 14.086 2.475 1.00 65.19 100 THR A C 1
ATOM 731 O O . THR A 1 100 ? -3.333 14.013 1.882 1.00 65.19 100 THR A O 1
ATOM 734 N N . ASN A 1 101 ? -4.524 14.733 3.642 1.00 76.56 101 ASN A N 1
ATOM 735 C CA . ASN A 1 101 ? -3.354 15.022 4.481 1.00 76.56 101 ASN A CA 1
ATOM 736 C C . ASN A 1 101 ? -2.646 13.682 4.719 1.00 76.56 101 ASN A C 1
ATOM 738 O O . ASN A 1 101 ? -3.291 12.783 5.241 1.00 76.56 101 ASN A O 1
ATOM 742 N N . GLY A 1 102 ? -1.393 13.518 4.281 1.00 85.50 102 GLY A N 1
ATOM 743 C CA . GLY A 1 102 ? -0.647 12.256 4.353 1.00 85.50 102 GLY A CA 1
ATOM 744 C C . GLY A 1 102 ? 0.570 12.224 3.436 1.00 85.50 102 GLY A C 1
ATOM 745 O O . GLY A 1 102 ? 0.871 13.204 2.749 1.00 85.50 102 GLY A O 1
ATOM 746 N N . ASN A 1 103 ? 1.285 11.105 3.443 1.00 91.31 103 ASN A N 1
ATOM 747 C CA . ASN A 1 103 ? 2.424 10.851 2.566 1.00 91.31 103 ASN A CA 1
ATOM 748 C C . ASN A 1 103 ? 2.606 9.347 2.347 1.00 91.31 103 ASN A C 1
ATOM 750 O O . ASN A 1 103 ? 2.181 8.542 3.173 1.00 91.31 103 ASN A O 1
ATOM 754 N N . ALA A 1 104 ? 3.286 8.986 1.264 1.00 92.00 104 ALA A N 1
ATOM 755 C CA . ALA A 1 104 ? 3.812 7.647 1.071 1.00 92.00 104 ALA A CA 1
ATOM 756 C C . ALA A 1 104 ? 5.183 7.705 0.395 1.00 92.00 104 ALA A C 1
ATOM 758 O O . ALA A 1 104 ? 5.442 8.537 -0.479 1.00 92.00 104 ALA A O 1
ATOM 759 N N . HIS A 1 105 ? 6.051 6.792 0.798 1.00 91.00 105 HIS A N 1
ATOM 760 C CA . HIS A 1 105 ? 7.356 6.543 0.219 1.00 91.00 105 HIS A CA 1
ATOM 761 C C . HIS A 1 105 ? 7.436 5.073 -0.179 1.00 91.00 105 HIS A C 1
ATOM 763 O O . HIS A 1 105 ? 6.891 4.220 0.517 1.00 91.00 105 HIS A O 1
ATOM 769 N N . TYR A 1 106 ? 8.117 4.777 -1.283 1.00 88.19 106 TYR A N 1
ATOM 770 C CA . TYR A 1 106 ? 8.389 3.406 -1.694 1.00 88.19 106 TYR A CA 1
ATOM 771 C C . TYR A 1 106 ? 9.894 3.188 -1.805 1.00 88.19 106 TYR A C 1
ATOM 773 O O . TYR A 1 106 ? 10.644 4.058 -2.248 1.00 88.19 106 TYR A O 1
ATOM 781 N N . GLN A 1 107 ? 10.304 1.984 -1.447 1.00 87.56 107 GLN A N 1
ATOM 782 C CA . GLN A 1 107 ? 11.618 1.435 -1.690 1.00 87.56 107 GLN A CA 1
ATOM 783 C C . GLN A 1 107 ? 11.420 0.145 -2.486 1.00 87.56 107 GLN A C 1
ATOM 785 O O . GLN A 1 107 ? 10.862 -0.827 -1.979 1.00 87.56 107 GLN A O 1
ATOM 790 N N . GLY A 1 108 ? 11.808 0.175 -3.760 1.00 79.50 108 GLY A N 1
ATOM 791 C CA . GLY A 1 108 ? 11.725 -0.976 -4.658 1.00 79.50 108 GLY A CA 1
ATOM 792 C C . GLY A 1 108 ? 13.004 -1.824 -4.684 1.00 79.50 108 GLY A C 1
ATOM 793 O O . GLY A 1 108 ? 13.964 -1.529 -3.960 1.00 79.50 108 GLY A O 1
ATOM 794 N N . PRO A 1 109 ? 13.039 -2.851 -5.551 1.00 75.50 109 PRO A N 1
ATOM 795 C CA . PRO A 1 109 ? 14.207 -3.691 -5.777 1.00 75.50 109 PRO A CA 1
ATOM 796 C C . PRO A 1 109 ? 15.455 -2.871 -6.116 1.00 75.50 109 PRO A C 1
ATOM 798 O O . PRO A 1 109 ? 15.392 -1.867 -6.823 1.00 75.50 109 PRO A O 1
ATOM 801 N N . SER A 1 110 ? 16.616 -3.322 -5.632 1.00 68.88 110 SER A N 1
ATOM 802 C CA . SER A 1 110 ? 17.900 -2.665 -5.918 1.00 68.88 110 SER A CA 1
ATOM 803 C C . SER A 1 110 ? 18.381 -2.877 -7.357 1.00 68.88 110 SER A C 1
ATOM 805 O O . SER A 1 110 ? 19.218 -2.107 -7.823 1.00 68.88 110 SER A O 1
ATOM 807 N N . ASP A 1 111 ? 17.887 -3.912 -8.048 1.00 66.75 111 ASP A N 1
ATOM 808 C CA . ASP A 1 111 ? 18.169 -4.128 -9.468 1.00 66.75 111 ASP A CA 1
ATOM 809 C C . ASP A 1 111 ? 17.252 -3.235 -10.309 1.00 66.75 111 ASP A C 1
ATOM 811 O O . ASP A 1 111 ? 16.033 -3.433 -10.307 1.00 66.75 111 ASP A O 1
ATOM 815 N N . PRO A 1 112 ? 17.808 -2.272 -11.060 1.00 58.97 112 PRO A N 1
ATOM 816 C CA . PRO A 1 112 ? 16.990 -1.376 -11.842 1.00 58.97 112 PRO A CA 1
ATOM 817 C C . PRO A 1 112 ? 16.242 -2.049 -13.003 1.00 58.97 112 PRO A C 1
ATOM 819 O O . PRO A 1 112 ? 15.291 -1.457 -13.516 1.00 58.97 112 PRO A O 1
ATOM 822 N N . ASN A 1 113 ? 16.642 -3.266 -13.387 1.00 60.09 113 ASN A N 1
ATOM 823 C CA . ASN A 1 113 ? 15.998 -4.064 -14.432 1.00 60.09 113 ASN A CA 1
ATOM 824 C C . ASN A 1 113 ? 14.898 -4.989 -13.887 1.00 60.09 113 ASN A C 1
ATOM 826 O O . ASN A 1 113 ? 14.179 -5.626 -14.659 1.00 60.09 113 ASN A O 1
ATOM 830 N N . ALA A 1 114 ? 14.744 -5.075 -12.563 1.00 62.16 114 ALA A N 1
ATOM 831 C CA . ALA A 1 114 ? 13.662 -5.811 -11.926 1.00 62.16 114 ALA A CA 1
ATOM 832 C C . ALA A 1 114 ? 12.405 -4.925 -11.891 1.00 62.16 114 ALA A C 1
ATOM 834 O O . ALA A 1 114 ? 11.983 -4.418 -10.855 1.00 62.16 114 ALA A O 1
ATOM 835 N N . HIS A 1 115 ? 11.826 -4.693 -13.072 1.00 58.41 115 HIS A N 1
ATOM 836 C CA . HIS A 1 115 ? 10.724 -3.745 -13.285 1.00 58.41 115 HIS A CA 1
ATOM 837 C C . HIS A 1 115 ? 9.401 -4.139 -12.589 1.00 58.41 115 HIS A C 1
ATOM 839 O O . HIS A 1 115 ? 8.454 -3.349 -12.580 1.00 58.41 115 HIS A O 1
ATOM 845 N N . SER A 1 116 ? 9.332 -5.341 -12.006 1.00 64.06 116 SER A N 1
ATOM 846 C CA . SER A 1 116 ? 8.104 -5.928 -11.438 1.00 64.06 116 SER A CA 1
ATOM 847 C C . SER A 1 116 ? 8.344 -7.008 -10.376 1.00 64.06 116 SER A C 1
ATOM 849 O O . SER A 1 116 ? 7.397 -7.410 -9.706 1.00 64.06 116 SER A O 1
ATOM 851 N N . ALA A 1 117 ? 9.577 -7.510 -10.265 1.00 75.88 117 ALA A N 1
ATOM 852 C CA . ALA A 1 117 ? 9.931 -8.679 -9.469 1.00 75.88 117 ALA A CA 1
ATOM 853 C C . ALA A 1 117 ? 10.852 -8.276 -8.315 1.00 75.88 117 ALA A C 1
ATOM 855 O O . ALA A 1 117 ? 11.724 -7.420 -8.469 1.00 75.88 117 ALA A O 1
ATOM 856 N N . GLY A 1 118 ? 10.696 -8.918 -7.163 1.00 81.88 118 GLY A N 1
ATOM 857 C CA . GLY A 1 118 ? 11.497 -8.654 -5.970 1.00 81.88 118 GLY A CA 1
ATOM 858 C C . GLY A 1 118 ? 10.700 -8.025 -4.835 1.00 81.88 118 GLY A C 1
ATOM 859 O O . GLY A 1 118 ? 9.471 -8.079 -4.808 1.00 81.88 118 GLY A O 1
ATOM 860 N N . SER A 1 119 ? 11.419 -7.488 -3.851 1.00 86.56 119 SER A N 1
ATOM 861 C CA . SER A 1 119 ? 10.826 -6.965 -2.622 1.00 86.56 119 SER A CA 1
ATOM 862 C C . SER A 1 119 ? 10.594 -5.460 -2.697 1.00 86.56 119 SER A C 1
ATOM 864 O O . SER A 1 119 ? 11.461 -4.696 -3.123 1.00 86.56 119 SER A O 1
ATOM 866 N N . TYR A 1 120 ? 9.424 -5.055 -2.226 1.00 86.44 120 TYR A N 1
ATOM 867 C CA . TYR A 1 120 ? 8.940 -3.688 -2.170 1.00 86.44 120 TYR A CA 1
ATOM 868 C C . TYR A 1 120 ? 8.571 -3.361 -0.731 1.00 86.44 120 TYR A C 1
ATOM 870 O O . TYR A 1 120 ? 7.887 -4.144 -0.074 1.00 86.44 120 TYR A O 1
ATOM 878 N N . LYS A 1 121 ? 8.982 -2.184 -0.266 1.00 91.81 121 LYS A N 1
ATOM 879 C CA . LYS A 1 121 ? 8.558 -1.625 1.015 1.00 91.81 121 LYS A CA 1
ATOM 880 C C . LYS A 1 121 ? 7.914 -0.268 0.787 1.00 91.81 121 LYS A C 1
ATOM 882 O O . LYS A 1 121 ? 8.530 0.608 0.184 1.00 91.81 121 LYS A O 1
ATOM 887 N N . ILE A 1 122 ? 6.686 -0.089 1.257 1.00 93.62 122 ILE A N 1
ATOM 888 C CA . ILE A 1 122 ? 5.930 1.157 1.149 1.00 93.62 122 ILE A CA 1
ATOM 889 C C . ILE A 1 122 ? 5.551 1.610 2.552 1.00 93.62 122 ILE A C 1
ATOM 891 O O . ILE A 1 122 ? 4.947 0.858 3.308 1.00 93.62 122 ILE A O 1
ATOM 895 N N . THR A 1 123 ? 5.911 2.836 2.911 1.00 95.38 123 THR A N 1
ATOM 896 C CA . THR A 1 123 ? 5.664 3.397 4.244 1.00 95.38 123 THR A CA 1
ATOM 897 C C . THR A 1 123 ? 5.104 4.800 4.141 1.00 95.38 123 THR A C 1
ATOM 899 O O . THR A 1 123 ? 5.340 5.505 3.159 1.00 95.38 123 THR A O 1
ATOM 902 N N . GLY A 1 124 ? 4.370 5.235 5.159 1.00 94.50 124 GLY A N 1
ATOM 903 C CA . GLY A 1 124 ? 3.878 6.603 5.180 1.00 94.50 124 GLY A CA 1
ATOM 904 C C . GLY A 1 124 ? 2.827 6.868 6.237 1.00 94.50 124 GLY A C 1
ATOM 905 O O . GLY A 1 124 ? 2.715 6.150 7.232 1.00 94.50 124 GLY A O 1
ATOM 906 N N . GLN A 1 125 ? 2.059 7.927 6.005 1.00 92.75 125 GLN A N 1
ATOM 907 C CA . GLN A 1 125 ? 0.919 8.320 6.822 1.00 92.75 125 GLN A CA 1
ATOM 908 C C . GLN A 1 125 ? -0.325 8.433 5.949 1.00 92.75 125 GLN A C 1
ATOM 910 O O . GLN A 1 125 ? -0.327 9.175 4.966 1.00 92.75 125 GLN A O 1
ATOM 915 N N . ILE A 1 126 ? -1.380 7.723 6.337 1.00 90.81 126 ILE A N 1
ATOM 916 C CA . ILE A 1 126 ? -2.623 7.609 5.578 1.00 90.81 126 ILE A CA 1
ATOM 917 C C . ILE A 1 126 ? -3.812 8.077 6.433 1.00 90.81 126 ILE A C 1
ATOM 919 O O . ILE A 1 126 ? -3.901 7.711 7.610 1.00 90.81 126 ILE A O 1
ATOM 923 N N . PRO A 1 127 ? -4.706 8.924 5.900 1.00 88.56 127 PRO A N 1
ATOM 924 C CA . PRO A 1 127 ? -5.911 9.331 6.605 1.00 88.56 127 PRO A CA 1
ATOM 925 C C . PRO A 1 127 ? -7.034 8.302 6.430 1.00 88.56 127 PRO A C 1
ATOM 927 O O . PRO A 1 127 ? -7.170 7.659 5.390 1.00 88.56 127 PRO A O 1
ATOM 930 N N . LEU A 1 128 ? -7.885 8.204 7.447 1.00 86.69 128 LEU A N 1
ATOM 931 C CA . LEU A 1 128 ? -9.174 7.522 7.370 1.00 86.69 128 LEU A CA 1
ATOM 932 C C . LEU A 1 128 ? -10.157 8.378 6.557 1.00 86.69 128 LEU A C 1
ATOM 934 O O . LEU A 1 128 ? -10.478 9.494 6.971 1.00 86.69 128 LEU A O 1
ATOM 938 N N . ILE A 1 129 ? -10.626 7.870 5.413 1.00 83.81 129 ILE A N 1
ATOM 939 C CA . ILE A 1 129 ? -11.536 8.603 4.512 1.00 83.81 129 ILE A CA 1
ATOM 940 C C . ILE A 1 129 ? -12.981 8.104 4.580 1.00 83.81 129 ILE A C 1
ATOM 942 O O . ILE A 1 129 ? -13.904 8.844 4.242 1.00 83.81 129 ILE A O 1
ATOM 946 N N . PHE A 1 130 ? -13.192 6.869 5.038 1.00 83.31 130 PHE A N 1
ATOM 947 C CA . PHE A 1 130 ? -14.516 6.268 5.139 1.00 83.31 130 PHE A CA 1
ATOM 948 C C . PHE A 1 130 ? -14.597 5.318 6.332 1.00 83.31 130 PHE A C 1
ATOM 950 O O . PHE A 1 130 ? -13.757 4.436 6.490 1.00 83.31 130 PHE A O 1
ATOM 957 N N . VAL A 1 131 ? -15.645 5.486 7.141 1.00 78.50 131 VAL A N 1
ATOM 958 C CA . VAL A 1 131 ? -16.049 4.534 8.180 1.00 78.50 131 VAL A CA 1
ATOM 959 C C . VAL A 1 131 ? -17.447 4.034 7.824 1.00 78.50 131 VAL A C 1
ATOM 961 O O . VAL A 1 131 ? -18.353 4.863 7.681 1.00 78.50 131 VAL A O 1
ATOM 964 N N . PRO A 1 132 ? -17.663 2.718 7.691 1.00 70.81 132 PRO A N 1
ATOM 965 C CA . PRO A 1 132 ? -18.977 2.183 7.381 1.00 70.81 132 PRO A CA 1
ATOM 966 C C . PRO A 1 132 ? -19.945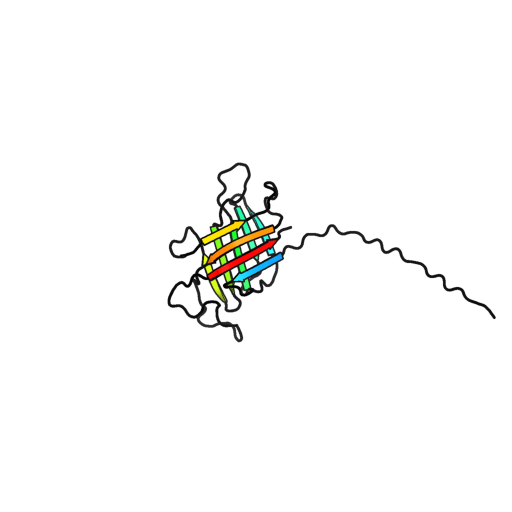 2.449 8.534 1.00 70.81 132 PRO A C 1
ATOM 968 O O . PRO A 1 132 ? -19.635 2.254 9.708 1.00 70.81 132 PRO A O 1
ATOM 971 N N . SER A 1 133 ? -21.163 2.871 8.195 1.00 63.09 133 SER A N 1
ATOM 972 C CA . SER A 1 133 ? -22.237 3.098 9.171 1.00 63.09 133 SER A CA 1
ATOM 973 C C . SER A 1 133 ? -22.752 1.803 9.811 1.00 63.09 133 SER A C 1
ATOM 975 O O . SER A 1 133 ? -23.351 1.848 10.883 1.00 63.09 133 SER A O 1
ATOM 977 N N . TYR A 1 134 ? -22.521 0.661 9.157 1.00 65.00 134 TYR A N 1
ATOM 978 C CA . TYR A 1 134 ? -22.883 -0.673 9.629 1.00 65.00 134 TYR A CA 1
ATOM 979 C C . TYR A 1 134 ? -21.732 -1.639 9.327 1.00 65.00 134 TYR A C 1
ATOM 981 O O . TYR A 1 134 ? -21.632 -2.095 8.189 1.00 65.00 134 TYR A O 1
ATOM 989 N N . PRO A 1 135 ? -20.859 -1.942 10.304 1.00 65.12 135 PRO A N 1
ATOM 990 C CA . PRO A 1 135 ? -19.846 -2.972 10.117 1.00 65.12 135 PRO A CA 1
ATOM 991 C C . PRO A 1 135 ? -20.522 -4.339 9.946 1.00 65.12 135 PRO A C 1
ATOM 993 O O . PRO A 1 135 ? -21.614 -4.574 10.482 1.00 65.12 135 PRO A O 1
ATOM 996 N N . ALA A 1 136 ? -19.881 -5.252 9.212 1.00 67.56 136 ALA A N 1
ATOM 997 C CA . ALA A 1 136 ? -20.366 -6.623 9.089 1.00 67.56 136 ALA A CA 1
ATOM 998 C C . ALA A 1 136 ? -20.601 -7.249 10.486 1.00 67.56 136 ALA A C 1
ATOM 1000 O O . ALA A 1 136 ? -19.864 -6.945 11.431 1.00 67.56 136 ALA A O 1
ATOM 1001 N N . PRO A 1 137 ? -21.618 -8.116 10.675 1.00 70.31 137 PRO A N 1
ATOM 1002 C CA . PRO A 1 137 ? -21.879 -8.732 11.974 1.00 70.31 137 PRO A CA 1
ATOM 1003 C C . PRO A 1 137 ? -20.635 -9.445 12.529 1.00 70.31 137 PRO A C 1
ATOM 1005 O O . PRO A 1 137 ? -20.149 -10.405 11.939 1.00 70.31 137 PRO A O 1
ATOM 1008 N N . GLY A 1 138 ? -20.131 -8.978 13.675 1.00 74.44 138 GLY A N 1
ATOM 1009 C CA . GLY A 1 138 ? -18.926 -9.519 14.315 1.00 74.44 138 GLY A CA 1
ATOM 1010 C C . GLY A 1 138 ? -17.598 -8.917 13.839 1.00 74.44 138 GLY A C 1
ATOM 1011 O O . GLY A 1 138 ? -16.552 -9.356 14.315 1.00 74.44 138 GLY A O 1
ATOM 1012 N N . ALA A 1 139 ? -17.614 -7.920 12.949 1.00 75.75 139 ALA A N 1
ATOM 1013 C CA . ALA A 1 139 ? -16.403 -7.219 12.544 1.00 75.75 139 ALA A CA 1
ATOM 1014 C C . ALA A 1 139 ? -15.809 -6.395 13.706 1.00 75.75 139 ALA A C 1
ATOM 1016 O O . ALA A 1 139 ? -16.552 -5.855 14.539 1.00 75.75 139 ALA A O 1
ATOM 1017 N N . PRO A 1 140 ? -14.470 -6.307 13.793 1.00 79.00 140 PRO A N 1
ATOM 1018 C CA . PRO A 1 140 ? -13.807 -5.464 14.778 1.00 79.00 140 PRO A CA 1
ATOM 1019 C C . PRO A 1 140 ? -14.116 -3.976 14.527 1.00 79.00 140 PRO A C 1
ATOM 1021 O O . PRO A 1 140 ? -14.513 -3.605 13.423 1.00 79.00 140 PRO A O 1
ATOM 1024 N N . PRO A 1 141 ? -13.942 -3.097 15.531 1.00 79.19 141 PRO A N 1
ATOM 1025 C CA . PRO A 1 141 ? -14.042 -1.658 15.310 1.00 79.19 141 PRO A CA 1
ATOM 1026 C C . PRO A 1 141 ? -12.924 -1.156 14.371 1.00 79.19 141 PRO A C 1
ATOM 1028 O O . PRO A 1 141 ? -11.826 -1.720 14.404 1.00 79.19 141 PRO A O 1
ATOM 1031 N N . PRO A 1 142 ? -13.160 -0.066 13.612 1.00 81.12 142 PRO A N 1
ATOM 1032 C CA . PRO A 1 142 ? -12.148 0.553 12.759 1.00 81.12 142 PRO A CA 1
ATOM 1033 C C . PRO A 1 142 ? -10.880 0.956 13.503 1.00 81.12 142 PRO A C 1
ATOM 1035 O O . PRO A 1 142 ? -10.927 1.519 14.608 1.00 81.12 142 PRO A O 1
ATOM 1038 N N . ILE A 1 143 ? -9.736 0.752 12.857 1.00 82.12 143 ILE A N 1
ATOM 1039 C CA . ILE A 1 143 ? -8.443 1.174 13.398 1.00 82.12 143 ILE A CA 1
ATOM 1040 C C . ILE A 1 143 ? -8.357 2.711 13.374 1.00 82.12 143 ILE A C 1
ATOM 1042 O O . ILE A 1 143 ? -8.570 3.366 12.360 1.00 82.12 143 ILE A O 1
ATOM 1046 N N . GLY A 1 144 ? -8.049 3.341 14.506 1.00 68.88 144 GLY A N 1
ATOM 1047 C CA . GLY A 1 144 ? -7.959 4.809 14.576 1.00 68.88 144 GLY A CA 1
ATOM 1048 C C . GLY A 1 144 ? -9.272 5.551 14.873 1.00 68.88 144 GLY A C 1
ATOM 1049 O O . GLY A 1 144 ? -9.250 6.779 14.940 1.00 68.88 144 GLY A O 1
ATOM 1050 N N . GLY A 1 145 ? -10.362 4.832 15.172 1.00 63.59 145 GLY A N 1
ATOM 1051 C CA . GLY A 1 145 ? -11.534 5.364 15.883 1.00 63.59 145 GLY A CA 1
ATOM 1052 C C . GLY A 1 145 ? -12.616 6.048 15.034 1.00 63.59 145 GLY A C 1
ATOM 1053 O O . GLY A 1 145 ? -12.519 6.169 13.817 1.00 63.59 145 GLY A O 1
ATOM 1054 N N . SER A 1 146 ? -13.693 6.476 15.705 1.00 57.91 146 SER A N 1
ATOM 1055 C CA . SER A 1 146 ? -14.849 7.166 15.117 1.00 57.91 146 SER A CA 1
ATOM 1056 C C . SER A 1 146 ? -14.521 8.639 14.829 1.00 57.91 146 SER A C 1
ATOM 1058 O O . SER A 1 146 ? -14.080 9.365 15.716 1.00 57.91 146 SER A O 1
ATOM 1060 N N . ILE A 1 147 ? -14.724 9.075 13.583 1.00 54.62 147 ILE A N 1
ATOM 1061 C CA . ILE A 1 147 ? -14.270 10.368 13.031 1.00 54.62 147 ILE A CA 1
ATOM 1062 C C . ILE A 1 147 ? -14.830 11.573 13.819 1.00 54.62 147 ILE A C 1
ATOM 1064 O O . ILE A 1 147 ? -16.040 11.650 14.046 1.00 54.62 147 ILE A O 1
ATOM 1068 N N . PRO A 1 148 ? -13.974 12.551 14.188 1.00 47.97 148 PRO A N 1
ATOM 1069 C CA . PRO A 1 148 ? -14.223 13.930 13.734 1.00 47.97 148 PRO A CA 1
ATOM 1070 C C . PRO A 1 148 ? -12.978 14.702 13.236 1.00 47.97 148 PRO A C 1
ATOM 1072 O O . PRO A 1 148 ? -13.100 15.871 12.882 1.00 47.97 148 PRO A O 1
ATOM 1075 N N . SER A 1 149 ? -11.806 14.064 13.139 1.00 53.06 149 SER A N 1
ATOM 1076 C CA . SER A 1 149 ? -10.591 14.638 12.532 1.00 53.06 149 SER A CA 1
ATOM 1077 C C . SER A 1 149 ? -9.907 13.589 11.650 1.00 53.06 149 SER A C 1
ATOM 1079 O O . SER A 1 149 ? -9.927 12.419 12.033 1.00 53.06 149 SER A O 1
ATOM 1081 N N . PRO A 1 150 ? -9.283 13.954 10.509 1.00 58.72 150 PRO A N 1
ATOM 1082 C CA . PRO A 1 150 ? -8.470 13.026 9.728 1.00 58.72 150 PRO A CA 1
ATOM 1083 C C . PRO A 1 150 ? -7.214 12.677 10.534 1.00 58.72 150 PRO A C 1
ATOM 1085 O O . PRO A 1 150 ? -6.172 13.322 10.424 1.00 58.72 150 PRO A O 1
ATOM 1088 N N . SER A 1 151 ? -7.341 11.693 11.420 1.00 72.44 151 SER A N 1
ATOM 1089 C CA . SER A 1 151 ? -6.224 11.125 12.158 1.00 72.44 151 SER A CA 1
ATOM 1090 C C . SER A 1 151 ? -5.303 10.452 11.152 1.00 72.44 151 SER A C 1
ATOM 1092 O O . SER A 1 151 ? -5.701 9.512 10.466 1.00 72.44 151 SER A O 1
ATOM 1094 N N . LEU A 1 152 ? -4.080 10.961 11.050 1.00 87.00 152 LEU A N 1
ATOM 1095 C CA . LEU A 1 152 ? -3.040 10.350 10.244 1.00 87.00 152 LEU A CA 1
ATOM 1096 C C . LEU A 1 152 ? -2.521 9.102 10.939 1.00 87.00 152 LEU A C 1
ATOM 1098 O O . LEU A 1 152 ? -1.937 9.194 12.020 1.00 87.00 152 LEU A O 1
ATOM 1102 N N . LEU A 1 153 ? -2.717 7.949 10.309 1.00 89.81 153 LEU A N 1
ATOM 1103 C CA . LEU A 1 153 ? -2.210 6.685 10.817 1.00 89.81 153 LEU A CA 1
ATOM 1104 C C . LEU A 1 153 ? -0.932 6.304 10.072 1.00 89.81 153 LEU A C 1
ATOM 1106 O O . LEU A 1 153 ? -0.907 6.374 8.841 1.00 89.81 153 LEU A O 1
ATOM 1110 N N . PRO A 1 154 ? 0.134 5.898 10.780 1.00 92.94 154 PRO A N 1
ATOM 1111 C CA . PRO A 1 154 ? 1.297 5.339 10.117 1.00 92.94 154 PRO A CA 1
ATOM 1112 C C . PRO A 1 154 ? 0.925 3.990 9.495 1.00 92.94 154 PRO A C 1
ATOM 1114 O O . PRO A 1 154 ? 0.198 3.207 10.109 1.00 92.94 154 PRO A O 1
ATOM 1117 N N . PHE A 1 155 ? 1.439 3.706 8.306 1.00 94.69 155 PHE A N 1
ATOM 1118 C CA . PHE A 1 155 ? 1.277 2.409 7.656 1.00 94.69 155 PHE A CA 1
ATOM 1119 C C . PHE A 1 155 ? 2.613 1.897 7.114 1.00 94.69 155 PHE A C 1
ATOM 1121 O O . PHE A 1 155 ? 3.518 2.679 6.804 1.00 94.69 155 PHE A O 1
ATOM 1128 N N . GLU A 1 156 ? 2.711 0.579 6.987 1.00 96.00 156 GLU A N 1
ATOM 1129 C CA . GLU A 1 156 ? 3.831 -0.114 6.356 1.00 96.00 156 GLU A CA 1
ATOM 1130 C C . GLU A 1 156 ? 3.310 -1.321 5.572 1.00 96.00 156 GLU A C 1
ATOM 1132 O O . GLU A 1 156 ? 2.495 -2.094 6.075 1.00 96.00 156 GLU A O 1
ATOM 1137 N N . ILE A 1 157 ? 3.765 -1.453 4.330 1.00 94.38 157 ILE A N 1
ATOM 1138 C CA . ILE A 1 157 ? 3.445 -2.543 3.415 1.00 94.38 157 ILE A CA 1
ATOM 1139 C C . ILE A 1 157 ? 4.770 -3.125 2.940 1.00 94.38 157 ILE A C 1
ATOM 1141 O O . ILE A 1 157 ? 5.538 -2.431 2.275 1.00 94.38 157 ILE A O 1
ATOM 1145 N N . ASP A 1 158 ? 5.018 -4.392 3.240 1.00 92.44 158 ASP A N 1
ATOM 1146 C CA . ASP A 1 158 ? 6.124 -5.149 2.660 1.00 92.44 158 ASP A CA 1
ATOM 1147 C C . ASP A 1 158 ? 5.530 -6.179 1.705 1.00 92.44 158 ASP A C 1
ATOM 1149 O O . ASP A 1 158 ? 4.715 -7.005 2.106 1.00 92.44 158 ASP A O 1
ATOM 1153 N N . ALA A 1 159 ? 5.916 -6.128 0.435 1.00 89.31 159 ALA A N 1
ATOM 1154 C CA . ALA A 1 159 ? 5.433 -7.028 -0.601 1.00 89.31 159 ALA A CA 1
ATOM 1155 C C . ALA A 1 159 ? 6.606 -7.666 -1.344 1.00 89.31 159 ALA A C 1
ATOM 1157 O O . ALA A 1 159 ? 7.664 -7.066 -1.504 1.00 89.31 159 ALA A O 1
ATOM 1158 N N . THR A 1 160 ? 6.433 -8.897 -1.805 1.00 87.69 160 THR A N 1
ATOM 1159 C CA . THR A 1 160 ? 7.374 -9.585 -2.688 1.00 87.69 160 THR A CA 1
ATOM 1160 C C . THR A 1 160 ? 6.614 -10.097 -3.894 1.00 87.69 160 THR A C 1
ATOM 1162 O O . THR A 1 160 ? 5.603 -10.783 -3.740 1.00 87.69 160 THR A O 1
ATOM 1165 N N . CYS A 1 161 ? 7.107 -9.750 -5.078 1.00 83.25 161 CYS A N 1
ATOM 1166 C CA . CYS A 1 161 ? 6.543 -10.142 -6.362 1.00 83.25 161 CYS A CA 1
ATOM 1167 C C . CYS A 1 161 ? 7.463 -11.156 -7.067 1.00 83.25 161 CYS A C 1
ATOM 1169 O O . CYS A 1 161 ? 8.687 -10.994 -6.980 1.00 83.25 161 CYS A O 1
ATOM 1171 N N . PRO A 1 162 ? 6.903 -12.191 -7.725 1.00 77.19 162 PRO A N 1
ATOM 1172 C CA . PRO A 1 162 ? 7.654 -13.177 -8.506 1.00 77.19 162 PRO A CA 1
ATOM 1173 C C . PRO A 1 162 ? 8.367 -12.591 -9.724 1.00 77.19 162 PRO A C 1
ATOM 1175 O O . PRO A 1 162 ? 7.867 -11.592 -10.288 1.00 77.19 162 PRO A O 1
#

Sequence (162 aa):
MKRSAVVLAAATAWVIGAPLAHAASATVTLNGQNIPVNGQVSCATTEAGFTLEMGHDAGSAWVEIGNSPSYSHQPTAVTRVQINDLSDATYEWQPSQQLTNGNAHYQGPSDPNAHSAGSYKITGQIPLIFVPSYPAPGAPPPIGGSIPSPSLLPFEIDATCP

Foldseek 3Di:
DDDDDDDDDDPPPPPPPPPPPPAKDKWKDKLNHTQQQPDGWDWDADLFAIWTWTHDQASIKIWTFGDDPDPLRARDATQKIWGHGQQRWIWIDGPVDPPWPKGKDKDDDPPSNPRTFFKMKMKMWTWGDDGDPDGDVPGDHDDPDDDDDRDTIIMMMIIGGD

pLDDT: mean 74.33, std 17.41, range [35.44, 96.0]

Radius of gyration: 22.43 Å; chains: 1; bounding box: 41×91×37 Å